Protein AF-A0A661GHI5-F1 (afdb_monomer_lite)

pLDDT: mean 80.38, std 17.31, range [38.12, 97.56]

Secondary structure (DSSP, 8-state):
--GGGSSPPPPPPPSSPPPTTSTTHHHHHHHHS--TTSPPP---HHHHHHHHHHHHHHHHHHHTTSS----HHHHHHHHHHHHHHHHHHHHTTTTT-GGGGPPPPPPP-S-EEEEEEETTEEEEEEEEE----PPTT-TTHHHHHH-GGGGEEEEEE---SSS----------

Sequence (173 aa):
MKLSSFLPKPRELPTGQIPKWIPGSTTINEFLDWPEEAPKPKMSLGSIAMVGVDEALMVGLGMASRLRFPTPGFRQRCADEMEDALEFYEDKGWLDNPRGYHQTPPELDKIKFKKATSRGVHYEHMSFDSGYVPHMGEAGRHRWLGYTPNHTAHCWVLRHPGPPRPWLINIHG

Foldseek 3Di:
DDPVVPDDDDDDDDLDQDDPVDVCSVVVNVLSVDPPPDDRDDDDPVVVVVVVVVSVVVVVCCVVVVDPDQDPVNVVLVVVLVVQQVVVCVVVVCVVPVVVQDDDDDDWPPWDWDWDDDPRAIWIKIKGQQPDQHDPSRRCRVVCVVPVVNRMDIDIGHDDPDDDDDDDDDDDD

Structure (mmCIF, N/CA/C/O backbone):
data_AF-A0A661GHI5-F1
#
_entry.id   AF-A0A661GHI5-F1
#
loop_
_atom_site.group_PDB
_atom_site.id
_atom_site.type_symbol
_atom_site.label_atom_id
_atom_site.label_alt_id
_atom_site.label_comp_id
_atom_site.label_asym_id
_atom_site.label_entity_id
_atom_site.label_seq_id
_atom_site.pdbx_PDB_ins_code
_atom_site.Cartn_x
_atom_site.Cartn_y
_atom_site.Cartn_z
_atom_site.occupancy
_atom_site.B_iso_or_equiv
_atom_site.auth_seq_id
_atom_site.auth_comp_id
_atom_site.auth_asym_id
_atom_site.auth_atom_id
_atom_site.pdbx_PDB_model_num
ATOM 1 N N . MET A 1 1 ? 42.167 21.747 21.397 1.00 40.28 1 MET A N 1
ATOM 2 C CA . MET A 1 1 ? 41.211 21.887 22.520 1.00 40.28 1 MET A CA 1
ATOM 3 C C . MET A 1 1 ? 39.893 21.246 22.105 1.00 40.28 1 MET A C 1
ATOM 5 O O . MET A 1 1 ? 39.394 21.591 21.043 1.00 40.28 1 MET A O 1
ATOM 9 N N . LYS A 1 2 ? 39.385 20.246 22.842 1.00 38.12 2 LYS A N 1
ATOM 10 C CA . LYS A 1 2 ? 38.153 19.523 22.471 1.00 38.12 2 LYS A CA 1
ATOM 11 C C . LYS A 1 2 ? 36.924 20.307 22.950 1.00 38.12 2 LYS A C 1
ATOM 13 O O . LYS A 1 2 ? 36.813 20.574 24.139 1.00 38.12 2 LYS A O 1
ATOM 18 N N . LEU A 1 3 ? 35.991 20.606 22.040 1.00 38.47 3 LEU A N 1
ATOM 19 C CA . LEU A 1 3 ? 34.704 21.281 22.309 1.00 38.47 3 LEU A CA 1
ATOM 20 C C . LEU A 1 3 ? 33.838 20.595 23.387 1.00 38.47 3 LEU A C 1
ATOM 22 O O . LEU A 1 3 ? 32.927 21.211 23.929 1.00 38.47 3 LEU A O 1
ATOM 26 N N . SER A 1 4 ? 34.136 19.340 23.735 1.00 45.44 4 SER A N 1
ATOM 27 C CA . SER A 1 4 ? 33.420 18.567 24.753 1.00 45.44 4 SER A CA 1
ATOM 28 C C . SER A 1 4 ? 33.555 19.114 26.179 1.00 45.44 4 SER A C 1
ATOM 30 O O . SER A 1 4 ? 32.785 18.706 27.039 1.00 45.44 4 SER A O 1
ATOM 32 N N . SER A 1 5 ? 34.514 20.007 26.459 1.00 43.59 5 SER A N 1
ATOM 33 C CA . SER A 1 5 ? 34.706 20.579 27.802 1.00 43.59 5 SER A CA 1
ATOM 34 C C . SER A 1 5 ? 33.771 21.748 28.130 1.00 43.59 5 SER A C 1
ATOM 36 O O . SER A 1 5 ? 33.732 22.168 29.281 1.00 43.59 5 SER A O 1
ATOM 38 N N . PHE A 1 6 ? 33.039 22.278 27.143 1.00 43.78 6 PHE A N 1
ATOM 39 C CA . PHE A 1 6 ? 32.119 23.413 27.319 1.00 43.78 6 PHE A CA 1
ATOM 40 C C . PHE A 1 6 ? 30.643 23.003 27.386 1.00 43.78 6 PHE A C 1
ATOM 42 O O . PHE A 1 6 ? 29.780 23.858 27.570 1.00 43.78 6 PHE A O 1
ATOM 49 N N . LEU A 1 7 ? 30.336 21.711 27.233 1.00 43.59 7 LEU A N 1
ATOM 50 C CA . LEU A 1 7 ? 28.959 21.228 27.270 1.00 43.59 7 LEU A CA 1
ATOM 51 C C . LEU A 1 7 ? 28.555 20.883 28.714 1.00 43.59 7 LEU A C 1
ATOM 53 O O . LEU A 1 7 ? 29.268 20.124 29.378 1.00 43.59 7 LEU A O 1
ATOM 57 N N . PRO A 1 8 ? 27.426 21.416 29.217 1.00 46.06 8 PRO A N 1
ATOM 58 C CA . PRO A 1 8 ? 26.913 21.051 30.531 1.00 46.06 8 PRO A CA 1
ATOM 59 C C . PRO A 1 8 ? 26.574 19.555 30.579 1.00 46.06 8 PRO A C 1
ATOM 61 O O . PRO A 1 8 ? 26.169 18.958 29.579 1.00 46.06 8 PRO A O 1
ATOM 64 N N . LYS A 1 9 ? 26.755 18.940 31.756 1.00 45.78 9 LYS A N 1
ATOM 65 C CA . LYS A 1 9 ? 26.412 17.528 31.978 1.00 45.78 9 LYS A CA 1
ATOM 66 C C . LYS A 1 9 ? 24.929 17.284 31.644 1.00 45.78 9 LYS A C 1
ATOM 68 O O . LYS A 1 9 ? 24.110 18.155 31.946 1.00 45.78 9 LYS A O 1
ATOM 73 N N . PRO A 1 10 ? 24.573 16.114 31.079 1.00 39.91 10 PRO A N 1
ATOM 74 C CA . PRO A 1 10 ? 23.182 15.749 30.841 1.00 39.91 10 PRO A CA 1
ATOM 75 C C . PRO A 1 10 ? 22.407 15.842 32.156 1.00 39.91 10 PRO A C 1
ATOM 77 O O . PRO A 1 10 ? 22.791 15.222 33.147 1.00 39.91 10 PRO A O 1
ATOM 80 N N . ARG A 1 11 ? 21.356 16.658 32.177 1.00 40.41 11 ARG A N 1
ATOM 81 C CA . ARG A 1 11 ? 20.444 16.787 33.312 1.00 40.41 11 ARG A CA 1
ATOM 82 C C . ARG A 1 11 ? 19.178 16.012 32.971 1.00 40.41 11 ARG A C 1
ATOM 84 O O . ARG A 1 11 ? 18.651 16.178 31.873 1.00 40.41 11 ARG A O 1
ATOM 91 N N . GLU A 1 12 ? 18.712 15.180 33.895 1.00 45.28 12 GLU A N 1
ATOM 92 C CA . GLU A 1 12 ? 17.416 14.513 33.761 1.00 45.28 12 GLU A CA 1
ATOM 93 C C . GLU A 1 12 ? 16.310 15.567 33.616 1.00 45.28 12 GLU A C 1
ATOM 95 O O . GLU A 1 12 ? 16.269 16.560 34.355 1.00 45.28 12 GLU A O 1
ATOM 100 N N . LEU A 1 13 ? 15.474 15.396 32.591 1.00 46.09 13 LEU A N 1
ATOM 101 C CA . LEU A 1 13 ? 14.374 16.307 32.301 1.00 46.09 13 LEU A CA 1
ATOM 102 C C . LEU A 1 13 ? 13.229 16.086 33.303 1.00 46.09 13 LEU A C 1
ATOM 104 O O . LEU A 1 13 ? 13.049 14.966 33.782 1.00 46.09 13 LEU A O 1
ATOM 108 N N . PRO A 1 14 ? 12.448 17.131 33.629 1.00 46.72 14 PRO A N 1
ATOM 109 C CA . PRO A 1 14 ? 11.305 16.998 34.523 1.00 46.72 14 PRO A CA 1
ATOM 110 C C . PRO A 1 14 ? 10.264 16.046 33.924 1.00 46.72 14 PRO A C 1
ATOM 112 O O . PRO A 1 14 ? 9.951 16.134 32.739 1.00 46.72 14 PRO A O 1
ATOM 115 N N . THR A 1 15 ? 9.689 15.188 34.761 1.00 52.75 15 THR A N 1
ATOM 116 C CA . THR A 1 15 ? 8.575 14.269 34.474 1.00 52.75 15 THR A CA 1
ATOM 117 C C . THR A 1 15 ? 7.236 15.006 34.312 1.00 52.75 15 THR A C 1
ATOM 119 O O . THR A 1 15 ? 6.249 14.695 34.974 1.00 52.75 15 THR A O 1
ATOM 122 N N . GLY A 1 16 ? 7.197 16.037 33.467 1.00 58.59 16 GLY A N 1
ATOM 123 C CA . GLY A 1 16 ? 6.006 16.850 33.220 1.00 58.59 16 GLY A CA 1
ATOM 124 C C . GLY A 1 16 ? 5.684 16.950 31.734 1.00 58.59 16 GLY A C 1
ATOM 125 O O . GLY A 1 16 ? 6.588 17.061 30.910 1.00 58.59 16 GLY A O 1
ATOM 126 N N . GLN A 1 17 ? 4.392 16.946 31.397 1.00 57.84 17 GLN A N 1
ATOM 127 C CA . GLN A 1 17 ? 3.933 17.192 30.030 1.00 57.84 17 GLN A CA 1
ATOM 128 C C . GLN A 1 17 ? 4.348 18.595 29.569 1.00 57.84 17 GLN A C 1
ATOM 130 O O . GLN A 1 17 ? 4.067 19.600 30.228 1.00 57.84 17 GLN A O 1
ATOM 135 N N . ILE A 1 18 ? 4.990 18.671 28.407 1.00 64.31 18 ILE A N 1
ATOM 136 C CA . ILE A 1 18 ? 5.300 19.928 27.734 1.00 64.31 18 ILE A CA 1
ATOM 137 C C . ILE A 1 18 ? 3.997 20.522 27.175 1.00 64.31 18 ILE A C 1
ATOM 139 O O . ILE A 1 18 ? 3.236 19.812 26.510 1.00 64.31 18 ILE A O 1
ATOM 143 N N . PRO A 1 19 ? 3.717 21.820 27.389 1.00 64.25 19 PRO A N 1
ATOM 144 C CA . PRO A 1 19 ? 2.526 22.466 26.851 1.00 64.25 19 PRO A CA 1
ATOM 145 C C . PRO A 1 19 ? 2.387 22.313 25.328 1.00 64.25 19 PRO A C 1
ATOM 147 O O . PRO A 1 19 ? 3.306 22.631 24.573 1.00 64.25 19 PRO A O 1
ATOM 150 N N . LYS A 1 20 ? 1.195 21.900 24.874 1.00 55.91 20 LYS A N 1
ATOM 151 C CA . LYS A 1 20 ? 0.886 21.540 23.472 1.00 55.91 20 LYS A CA 1
ATOM 152 C C . LYS A 1 20 ? 1.065 22.664 22.436 1.00 55.91 20 LYS A C 1
ATOM 154 O O . LYS A 1 20 ? 1.018 22.405 21.239 1.00 55.91 20 LYS A O 1
ATOM 159 N N . TRP A 1 21 ? 1.240 23.912 22.872 1.00 52.84 21 TRP A N 1
ATOM 160 C CA . TRP A 1 21 ? 1.462 25.063 21.989 1.00 52.84 21 TRP A CA 1
ATOM 161 C C . TRP A 1 21 ? 2.924 25.209 21.539 1.00 52.84 21 TRP A C 1
ATOM 163 O O . TRP A 1 21 ? 3.206 25.994 20.636 1.00 52.84 21 TRP A O 1
ATOM 173 N N . ILE A 1 22 ? 3.856 24.459 22.140 1.00 61.66 22 ILE A N 1
ATOM 174 C CA . ILE A 1 22 ? 5.263 24.436 21.730 1.00 61.66 22 ILE A CA 1
ATOM 175 C C . ILE A 1 22 ? 5.408 23.500 20.514 1.00 61.66 22 ILE A C 1
ATOM 177 O O . ILE A 1 22 ? 4.985 22.342 20.596 1.00 61.66 22 ILE A O 1
ATOM 181 N N . PRO A 1 23 ? 6.002 23.944 19.391 1.00 45.88 23 PRO A N 1
ATOM 182 C CA . PRO A 1 23 ? 6.276 23.073 18.246 1.00 45.88 23 PRO A CA 1
ATOM 183 C C . PRO A 1 23 ? 7.088 21.833 18.657 1.00 45.88 23 PRO A C 1
ATOM 185 O O . PRO A 1 23 ? 8.071 21.954 19.384 1.00 45.88 23 PRO A O 1
ATOM 188 N N . GLY A 1 24 ? 6.657 20.642 18.233 1.00 55.75 24 GLY A N 1
ATOM 189 C CA . GLY A 1 24 ? 7.278 19.364 18.616 1.00 55.75 24 GLY A CA 1
ATOM 190 C C . GLY A 1 24 ? 6.897 18.839 20.010 1.00 55.75 24 GLY A C 1
ATOM 191 O O . GLY A 1 24 ? 7.319 17.751 20.387 1.00 55.75 24 GLY A O 1
ATOM 192 N N . SER A 1 25 ? 6.070 19.555 20.784 1.00 62.72 25 SER A N 1
ATOM 193 C CA . SER A 1 25 ? 5.636 19.110 22.124 1.00 62.72 25 SER A CA 1
ATOM 194 C C . SER A 1 25 ? 4.841 17.807 22.118 1.00 62.72 25 SER A C 1
ATOM 196 O O . SER A 1 25 ? 4.895 17.075 23.096 1.00 62.72 25 SER A O 1
ATOM 198 N N . THR A 1 26 ? 4.122 17.495 21.036 1.00 64.25 26 THR A N 1
ATOM 199 C CA . THR A 1 26 ? 3.380 16.227 20.917 1.00 64.25 26 THR A CA 1
ATOM 200 C C . THR A 1 26 ? 4.354 15.059 20.804 1.00 64.25 26 THR A C 1
ATOM 202 O O . THR A 1 26 ? 4.320 14.180 21.653 1.00 64.25 26 THR A O 1
ATOM 205 N N . THR A 1 27 ? 5.320 15.145 19.886 1.00 63.47 27 THR A N 1
ATOM 206 C CA . THR A 1 27 ? 6.421 14.185 19.733 1.00 63.47 27 THR A CA 1
ATOM 207 C C . THR A 1 27 ? 7.221 14.021 21.030 1.00 63.47 27 THR A C 1
ATOM 209 O O . THR A 1 27 ? 7.566 12.910 21.417 1.00 63.47 27 THR A O 1
ATOM 212 N N . ILE A 1 28 ? 7.487 15.116 21.756 1.00 62.28 28 ILE A N 1
ATOM 213 C CA . ILE A 1 28 ? 8.208 15.055 23.037 1.00 62.28 28 ILE A CA 1
ATOM 214 C C . ILE A 1 28 ? 7.351 14.427 24.148 1.00 62.28 28 ILE A C 1
ATOM 216 O O . ILE A 1 28 ? 7.877 13.672 24.957 1.00 62.28 28 ILE A O 1
ATOM 220 N N . ASN A 1 29 ? 6.046 14.701 24.195 1.00 65.94 29 ASN A N 1
ATOM 221 C CA . ASN A 1 29 ? 5.146 14.101 25.182 1.00 65.94 29 ASN A CA 1
ATOM 222 C C . ASN A 1 29 ? 4.901 12.611 24.917 1.00 65.94 29 ASN A C 1
ATOM 224 O O . ASN A 1 29 ? 4.927 11.835 25.863 1.00 65.94 29 ASN A O 1
ATOM 228 N N . GLU A 1 30 ? 4.736 12.202 23.659 1.00 63.81 30 GLU A N 1
ATOM 229 C CA . GLU A 1 30 ? 4.654 10.786 23.264 1.00 63.81 30 GLU A CA 1
ATOM 230 C C . GLU A 1 30 ? 5.954 10.039 23.592 1.00 63.81 30 GLU A C 1
ATOM 232 O O . GLU A 1 30 ? 5.935 8.883 23.993 1.00 63.81 30 GLU A O 1
ATOM 237 N N . PHE A 1 31 ? 7.099 10.720 23.504 1.00 61.06 31 PHE A N 1
ATOM 238 C CA . PHE A 1 31 ? 8.386 10.169 23.920 1.00 61.06 31 PHE A CA 1
ATOM 239 C C . PHE A 1 31 ? 8.545 10.071 25.447 1.00 61.06 31 PHE A C 1
ATOM 241 O O . PHE A 1 31 ? 9.279 9.215 25.943 1.00 61.06 31 PHE A O 1
ATOM 248 N N . LEU A 1 32 ? 7.893 10.958 26.205 1.00 60.38 32 LEU A N 1
ATOM 249 C CA . LEU A 1 32 ? 7.838 10.877 27.667 1.00 60.38 32 LEU A CA 1
ATOM 250 C C . LEU A 1 32 ? 6.936 9.720 28.130 1.00 60.38 32 LEU A C 1
ATOM 252 O O . LEU A 1 32 ? 7.235 9.120 29.161 1.00 60.38 32 LEU A O 1
ATOM 256 N N . ASP A 1 33 ? 5.913 9.367 27.346 1.00 61.47 33 ASP A N 1
ATOM 257 C CA . ASP A 1 33 ? 4.987 8.244 27.572 1.00 61.47 33 ASP A CA 1
ATOM 258 C C . ASP A 1 33 ? 5.485 6.948 26.891 1.00 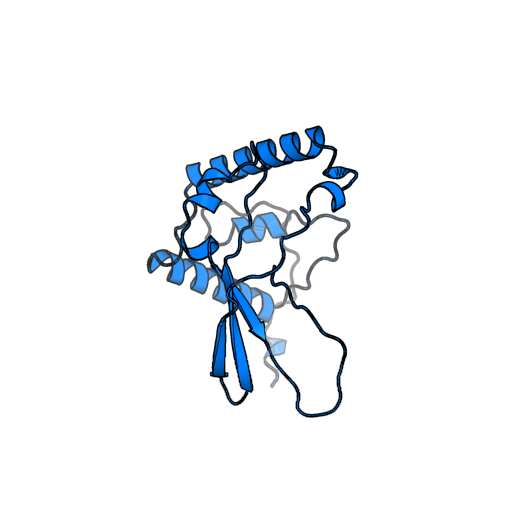61.47 33 ASP A C 1
ATOM 260 O O . ASP A 1 33 ? 4.800 6.289 26.108 1.00 61.47 33 ASP A O 1
ATOM 264 N N . TRP A 1 34 ? 6.751 6.602 27.142 1.00 65.19 34 TRP A N 1
ATOM 265 C CA . TRP A 1 34 ? 7.400 5.438 26.537 1.00 65.19 34 TRP A CA 1
ATOM 266 C C . TRP A 1 34 ? 7.026 4.141 27.276 1.00 65.19 34 TRP A C 1
ATOM 268 O O . TRP A 1 34 ? 7.239 4.076 28.492 1.00 65.19 34 TRP A O 1
ATOM 278 N N . PRO A 1 35 ? 6.553 3.086 26.582 1.00 65.56 35 PRO A N 1
ATOM 279 C CA . PRO A 1 35 ? 6.162 1.833 27.226 1.00 65.56 35 PRO A CA 1
ATOM 280 C C . PRO A 1 35 ? 7.343 1.206 27.980 1.00 65.56 35 PRO A C 1
ATOM 282 O O . PRO A 1 35 ? 8.445 1.090 27.440 1.00 65.56 35 PRO A O 1
ATOM 285 N N . GLU A 1 36 ? 7.119 0.800 29.236 1.00 65.19 36 GLU A N 1
ATOM 286 C CA . GLU A 1 36 ? 8.184 0.344 30.149 1.00 65.19 36 GLU A CA 1
ATOM 287 C C . GLU A 1 36 ? 8.983 -0.853 29.608 1.00 65.19 36 GLU A C 1
ATOM 289 O O . GLU A 1 36 ? 10.173 -0.991 29.891 1.00 65.19 36 GLU A O 1
ATOM 294 N N . GLU A 1 37 ? 8.341 -1.685 28.790 1.00 72.12 37 GLU A N 1
ATOM 295 C CA . GLU A 1 37 ? 8.889 -2.924 28.234 1.00 72.12 37 GLU A CA 1
ATOM 296 C C . GLU A 1 37 ? 9.804 -2.696 27.016 1.00 72.12 37 GLU A C 1
ATOM 298 O O . GLU A 1 37 ? 10.551 -3.594 26.620 1.00 72.12 37 GLU A O 1
ATOM 303 N N . ALA A 1 38 ? 9.786 -1.499 26.416 1.00 62.50 38 ALA A N 1
ATOM 304 C CA . ALA A 1 38 ? 10.576 -1.188 25.229 1.00 62.50 38 ALA A CA 1
ATOM 305 C C . ALA A 1 38 ? 11.909 -0.499 25.590 1.00 62.50 38 ALA A C 1
ATOM 307 O O . ALA A 1 38 ? 11.951 0.385 26.451 1.00 62.50 38 ALA A O 1
ATOM 308 N N . PRO A 1 39 ? 13.024 -0.813 24.902 1.00 68.25 39 PRO A N 1
ATOM 309 C CA . PRO A 1 39 ? 14.302 -0.161 25.160 1.00 68.25 39 PRO A CA 1
ATOM 310 C C . PRO A 1 39 ? 14.224 1.337 24.846 1.00 68.25 39 PRO A C 1
ATOM 312 O O . PRO A 1 39 ? 14.011 1.733 23.700 1.00 68.25 39 PRO A O 1
ATOM 315 N N . LYS A 1 40 ? 14.443 2.175 25.868 1.00 69.00 40 LYS A N 1
ATOM 316 C CA . LYS A 1 40 ? 14.449 3.635 25.716 1.00 69.00 40 LYS A CA 1
ATOM 317 C C . LYS A 1 40 ? 15.563 4.064 24.751 1.00 69.00 40 LYS A C 1
ATOM 319 O O . LYS A 1 40 ? 16.730 3.709 24.969 1.00 69.00 40 LYS A O 1
ATOM 324 N N . PRO A 1 41 ? 15.257 4.834 23.695 1.00 65.06 41 PRO A N 1
ATOM 325 C CA . PRO A 1 41 ? 16.271 5.277 22.750 1.00 65.06 41 PRO A CA 1
ATOM 326 C C . PRO A 1 41 ? 17.270 6.228 23.422 1.00 65.06 41 PRO A C 1
ATOM 328 O O . PRO A 1 41 ? 16.929 7.066 24.259 1.00 65.06 41 PRO A O 1
ATOM 331 N N . LYS A 1 42 ? 18.549 6.100 23.052 1.00 72.38 42 LYS A N 1
ATOM 332 C CA . LYS A 1 42 ? 19.610 6.971 23.570 1.00 72.38 42 LYS A CA 1
ATOM 333 C C . LYS A 1 42 ? 19.494 8.350 22.925 1.00 72.38 42 LYS A C 1
ATOM 335 O O . LYS A 1 42 ? 19.758 8.509 21.733 1.00 72.38 42 LYS A O 1
ATOM 340 N N . MET A 1 43 ? 19.144 9.350 23.726 1.00 67.00 43 MET A N 1
ATOM 341 C CA . MET A 1 43 ? 19.083 10.739 23.280 1.00 67.00 43 MET A CA 1
ATOM 342 C C . MET A 1 43 ? 20.495 11.276 23.037 1.00 67.00 43 MET A C 1
ATOM 344 O O . MET A 1 43 ? 21.312 11.366 23.952 1.00 67.00 43 MET A O 1
ATOM 348 N N . SER A 1 44 ? 20.785 11.635 21.788 1.00 79.31 44 SER A N 1
ATOM 349 C CA . SER A 1 44 ? 22.006 12.342 21.404 1.00 79.31 44 SER A CA 1
ATOM 350 C C . SER A 1 44 ? 21.647 13.678 20.756 1.00 79.31 44 SER A C 1
ATOM 352 O O . SER A 1 44 ? 20.560 13.825 20.198 1.00 79.31 44 SER A O 1
ATOM 354 N N . LEU A 1 45 ? 22.565 14.648 20.780 1.00 74.12 45 LEU A N 1
ATOM 355 C CA . LEU A 1 45 ? 22.382 15.909 20.047 1.00 74.12 45 LEU A CA 1
ATOM 356 C C . LEU A 1 45 ? 22.138 15.666 18.551 1.00 74.12 45 LEU A C 1
ATOM 358 O O . LEU A 1 45 ? 21.342 16.371 17.941 1.00 74.12 45 LEU A O 1
ATOM 362 N N . GLY A 1 46 ? 22.779 14.638 17.982 1.00 77.00 46 GLY A N 1
ATOM 363 C CA . GLY A 1 46 ? 22.539 14.211 16.605 1.00 77.00 46 GLY A CA 1
ATOM 364 C C . GLY A 1 46 ? 21.110 13.710 16.391 1.00 77.00 46 GLY A C 1
ATOM 365 O O . GLY A 1 46 ? 20.476 14.100 15.419 1.00 77.00 46 GLY A O 1
ATOM 366 N N . SER A 1 47 ? 20.571 12.922 17.325 1.00 73.25 47 SER A N 1
ATOM 367 C CA . SER A 1 47 ? 19.182 12.446 17.274 1.00 73.25 47 SER A CA 1
ATOM 368 C C . SER A 1 47 ? 18.188 13.609 17.358 1.00 73.25 47 SER A C 1
ATOM 370 O O . SER A 1 47 ? 17.254 13.663 16.568 1.00 73.25 47 SER A O 1
ATOM 372 N N . ILE A 1 48 ? 18.419 14.576 18.254 1.00 77.38 48 ILE A N 1
ATOM 373 C CA . ILE A 1 48 ? 17.571 15.776 18.383 1.00 77.38 48 ILE A CA 1
ATOM 374 C C . ILE A 1 48 ? 17.620 16.620 17.101 1.00 77.38 48 ILE A C 1
ATOM 376 O O . ILE A 1 48 ? 16.584 17.068 16.616 1.00 77.38 48 ILE A O 1
ATOM 380 N N . ALA A 1 49 ? 18.810 16.812 16.525 1.00 79.06 49 ALA A N 1
ATOM 381 C CA . ALA A 1 49 ? 18.961 17.536 15.267 1.00 79.06 49 ALA A CA 1
ATOM 382 C C . ALA A 1 49 ? 18.232 16.833 14.111 1.00 79.06 49 ALA A C 1
ATOM 384 O O . ALA A 1 49 ? 17.564 17.498 13.326 1.00 79.06 49 ALA A O 1
ATOM 385 N N . MET A 1 50 ? 18.313 15.500 14.032 1.00 74.75 50 MET A N 1
ATOM 386 C CA . MET A 1 50 ? 17.599 14.714 13.022 1.00 74.75 50 MET A CA 1
ATOM 387 C C . MET A 1 50 ? 16.079 14.807 13.170 1.00 74.75 50 MET A C 1
ATOM 389 O O . MET A 1 50 ? 15.403 14.964 12.160 1.00 74.75 50 MET A O 1
ATOM 393 N N . VAL A 1 51 ? 15.551 14.798 14.399 1.00 81.88 51 VAL A N 1
ATOM 394 C CA . VAL A 1 51 ? 14.123 15.073 14.651 1.00 81.88 51 VAL A CA 1
ATOM 395 C C . VAL A 1 51 ? 13.750 16.467 14.142 1.00 81.88 51 VAL A C 1
ATOM 397 O O . VAL A 1 51 ? 12.755 16.621 13.445 1.00 81.88 51 VAL A O 1
ATOM 400 N N . GLY A 1 52 ? 14.580 17.481 14.407 1.00 79.44 52 GLY A N 1
ATOM 401 C CA . GLY A 1 52 ? 14.357 18.832 13.884 1.00 79.44 52 GLY A CA 1
ATOM 402 C C . GLY A 1 52 ? 14.340 18.905 12.350 1.00 79.44 52 GLY A C 1
ATOM 403 O O . GLY A 1 52 ? 13.540 19.648 11.784 1.00 79.44 52 GLY A O 1
ATOM 404 N N . VAL A 1 53 ? 15.193 18.130 11.670 1.00 81.38 53 VAL A N 1
ATOM 405 C CA . VAL A 1 53 ? 15.205 18.026 10.199 1.00 81.38 53 VAL A CA 1
ATOM 406 C C . VAL A 1 53 ? 13.941 17.346 9.677 1.00 81.38 53 VAL A C 1
ATOM 408 O O . VAL A 1 53 ? 13.370 17.827 8.700 1.00 81.38 53 VAL A O 1
ATOM 411 N N . ASP A 1 54 ? 13.501 16.262 10.315 1.00 76.19 54 ASP A N 1
ATOM 412 C CA . ASP A 1 54 ? 12.293 15.529 9.926 1.00 76.19 54 ASP A CA 1
ATOM 413 C C . ASP A 1 54 ? 11.034 16.400 10.065 1.00 76.19 54 ASP A C 1
ATOM 415 O O . ASP A 1 54 ? 10.278 16.569 9.109 1.00 76.19 54 ASP A O 1
ATOM 419 N N . GLU A 1 55 ? 10.887 17.084 11.200 1.00 77.62 55 GLU A N 1
ATOM 420 C CA . GLU A 1 55 ? 9.791 18.027 11.443 1.00 77.62 55 GLU A CA 1
ATOM 421 C C . GLU A 1 55 ? 9.812 19.190 10.437 1.00 77.62 55 GLU A C 1
ATOM 423 O O . GLU A 1 55 ? 8.781 19.553 9.868 1.00 77.62 55 GLU A O 1
ATOM 428 N N . ALA A 1 56 ? 10.989 19.754 10.138 1.00 80.56 56 ALA A N 1
ATOM 429 C CA . ALA A 1 56 ? 11.123 20.805 9.129 1.00 80.56 56 ALA A CA 1
ATOM 430 C C . ALA A 1 56 ? 10.759 20.313 7.717 1.00 80.56 56 ALA A C 1
ATOM 432 O O . ALA A 1 56 ? 10.131 21.052 6.952 1.00 80.56 56 ALA A O 1
ATOM 433 N N . LEU A 1 57 ? 11.119 19.072 7.369 1.00 79.44 57 LEU A N 1
ATOM 434 C CA . LEU A 1 57 ? 10.743 18.436 6.107 1.00 79.44 57 LEU A CA 1
ATOM 435 C C . LEU A 1 57 ? 9.223 18.241 6.029 1.00 79.44 57 LEU A C 1
ATOM 437 O O . LEU A 1 57 ? 8.616 18.622 5.027 1.00 79.44 57 LEU A O 1
ATOM 441 N N . MET A 1 58 ? 8.609 17.698 7.081 1.00 73.06 58 MET A N 1
ATOM 442 C CA . MET A 1 58 ? 7.165 17.477 7.172 1.00 73.06 58 MET A CA 1
ATOM 443 C C . MET A 1 58 ? 6.389 18.791 7.082 1.00 73.06 58 MET A C 1
ATOM 445 O O . MET A 1 58 ? 5.438 18.896 6.304 1.00 73.06 58 MET A O 1
ATOM 449 N N . VAL A 1 59 ? 6.836 19.827 7.799 1.00 75.75 59 VAL A N 1
ATOM 450 C CA . VAL A 1 59 ? 6.246 21.168 7.728 1.00 75.75 59 VAL A CA 1
ATOM 451 C C . VAL A 1 59 ? 6.408 21.761 6.333 1.00 75.75 59 VAL A C 1
ATOM 453 O O . VAL A 1 59 ? 5.434 22.246 5.758 1.00 75.75 59 VAL A O 1
ATOM 456 N N . GLY A 1 60 ? 7.608 21.689 5.753 1.00 75.81 60 GLY A N 1
ATOM 457 C CA . GLY A 1 60 ? 7.884 22.214 4.418 1.00 75.81 60 GLY A CA 1
ATOM 458 C C . GLY A 1 60 ? 7.058 21.524 3.331 1.00 75.81 60 GLY A C 1
ATOM 459 O O . GLY A 1 60 ? 6.480 22.186 2.467 1.00 75.81 60 GLY A O 1
ATOM 460 N N . LEU A 1 61 ? 6.939 20.197 3.390 1.00 74.12 61 LEU A N 1
ATOM 461 C CA . LEU A 1 61 ? 6.149 19.411 2.445 1.00 74.12 61 LEU A CA 1
ATOM 462 C C . LEU A 1 61 ? 4.637 19.622 2.648 1.00 74.12 61 LEU A C 1
ATOM 464 O O . LEU A 1 61 ? 3.882 19.652 1.669 1.00 74.12 61 LEU A O 1
ATOM 468 N N . GLY A 1 62 ? 4.221 19.849 3.896 1.00 67.12 62 GLY A N 1
ATOM 469 C CA . GLY A 1 62 ? 2.872 20.259 4.271 1.00 67.12 62 GLY A CA 1
ATOM 470 C C . GLY A 1 62 ? 2.486 21.636 3.725 1.00 67.12 62 GLY A C 1
ATOM 471 O O . GLY A 1 62 ? 1.456 21.786 3.068 1.00 67.12 62 GLY A O 1
ATOM 472 N N . MET A 1 63 ? 3.349 22.640 3.908 1.00 70.00 63 MET A N 1
ATOM 473 C CA . MET A 1 63 ? 3.172 23.991 3.356 1.00 70.00 63 MET A CA 1
ATOM 474 C C . MET A 1 63 ? 3.172 23.994 1.823 1.00 70.00 63 MET A C 1
ATOM 476 O O . MET A 1 63 ? 2.387 24.708 1.204 1.00 70.00 63 MET A O 1
ATOM 480 N N . ALA A 1 64 ? 3.993 23.147 1.195 1.00 68.81 64 ALA A N 1
ATOM 481 C CA . ALA A 1 64 ? 4.004 22.955 -0.254 1.00 68.81 64 ALA A CA 1
ATOM 482 C C . ALA A 1 64 ? 2.762 22.208 -0.790 1.00 68.81 64 ALA A C 1
ATOM 484 O O . ALA A 1 64 ? 2.726 21.869 -1.973 1.00 68.81 64 ALA A O 1
ATOM 485 N N . SER A 1 65 ? 1.759 21.925 0.057 1.00 58.50 65 SER A N 1
ATOM 486 C CA . SER A 1 65 ? 0.526 21.186 -0.265 1.00 58.50 65 SER A CA 1
ATOM 487 C C . SER A 1 65 ? 0.754 19.773 -0.816 1.00 58.50 65 SER A C 1
ATOM 489 O O . SER A 1 65 ? -0.164 19.157 -1.358 1.00 58.50 65 SER A O 1
ATOM 491 N N . ARG A 1 66 ? 1.975 19.243 -0.678 1.00 57.50 66 ARG A N 1
ATOM 492 C CA . ARG A 1 66 ? 2.327 17.876 -1.085 1.00 57.50 66 ARG A CA 1
ATOM 493 C C . ARG A 1 66 ? 2.018 16.862 0.014 1.00 57.50 66 ARG A C 1
ATOM 495 O O . ARG A 1 66 ? 1.795 15.698 -0.297 1.00 57.50 66 ARG A O 1
ATOM 502 N N . LEU A 1 67 ? 1.925 17.315 1.263 1.00 55.59 67 LEU A N 1
ATOM 503 C CA . LEU A 1 67 ? 1.266 16.607 2.356 1.00 55.59 67 LEU A CA 1
ATOM 504 C C . LEU A 1 67 ? 0.089 17.454 2.841 1.00 55.59 67 LEU A C 1
ATOM 506 O O . LEU A 1 67 ? 0.231 18.645 3.097 1.00 55.59 67 LEU A O 1
ATOM 510 N N . ARG A 1 68 ? -1.103 16.871 2.966 1.00 60.78 68 ARG A N 1
ATOM 511 C CA . ARG A 1 68 ? -2.199 17.558 3.659 1.00 60.78 68 ARG A CA 1
ATOM 512 C C . ARG A 1 68 ? -1.970 17.381 5.153 1.00 60.78 68 ARG A C 1
ATOM 514 O O . ARG A 1 68 ? -1.955 16.244 5.616 1.00 60.78 68 ARG A O 1
ATOM 521 N N . PHE A 1 69 ? -1.810 18.476 5.899 1.00 65.38 69 PHE A N 1
ATOM 522 C CA . PHE A 1 69 ? -1.778 18.383 7.357 1.00 65.38 69 PHE A CA 1
ATOM 523 C C . PHE A 1 69 ? -3.074 17.721 7.848 1.00 65.38 69 PHE A C 1
ATOM 525 O O . PHE A 1 69 ? -4.162 18.170 7.465 1.00 65.38 69 PHE A O 1
ATOM 532 N N . PRO A 1 70 ? -2.985 16.670 8.681 1.00 68.69 70 PRO A N 1
ATOM 533 C CA . PRO A 1 70 ? -4.157 16.021 9.241 1.00 68.69 70 PRO A CA 1
ATOM 534 C C . PRO A 1 70 ? -4.989 17.039 10.022 1.00 68.69 70 PRO A C 1
ATOM 536 O O . PRO A 1 70 ? -4.541 17.596 11.029 1.00 68.69 70 PRO A O 1
ATOM 539 N N . THR A 1 71 ? -6.209 17.304 9.562 1.00 81.62 71 THR A N 1
ATOM 540 C CA . THR A 1 71 ? -7.165 18.095 10.339 1.00 81.62 71 THR A CA 1
ATOM 541 C C . THR A 1 71 ? -7.646 17.277 11.543 1.00 81.62 71 THR A C 1
ATOM 543 O O . THR A 1 71 ? -7.590 16.046 11.501 1.00 81.62 71 THR A O 1
ATOM 546 N N . PRO A 1 72 ? -8.154 17.906 12.619 1.00 80.38 72 PRO A N 1
ATOM 547 C CA . PRO A 1 72 ? -8.748 17.167 13.734 1.00 80.38 72 PRO A CA 1
ATOM 548 C C . PRO A 1 72 ? -9.818 16.167 13.276 1.00 80.38 72 PRO A C 1
ATOM 550 O O . PRO A 1 72 ? -9.772 15.008 13.664 1.00 80.38 72 PRO A O 1
ATOM 553 N N . GLY A 1 73 ? -10.701 16.576 12.357 1.00 83.00 73 GLY A N 1
ATOM 554 C CA . GLY A 1 73 ? -11.706 15.677 11.787 1.00 83.00 73 GLY A CA 1
ATOM 555 C C . GLY A 1 73 ? -11.117 14.556 10.925 1.00 83.00 73 GLY A C 1
ATOM 556 O O . GLY A 1 73 ? -11.715 13.495 10.833 1.00 83.00 73 GLY A O 1
ATOM 557 N N . PHE A 1 74 ? -9.954 14.755 10.293 1.00 82.69 74 PHE A N 1
ATOM 558 C CA . PHE A 1 74 ? -9.245 13.661 9.624 1.00 82.69 74 PHE A CA 1
ATOM 559 C C . PHE A 1 74 ? -8.709 12.648 10.633 1.00 82.69 74 PHE A C 1
ATOM 561 O O . PHE A 1 74 ? -8.929 11.460 10.446 1.00 82.69 74 PHE A O 1
ATOM 568 N N . ARG A 1 75 ? -8.065 13.116 11.709 1.00 83.31 75 ARG A N 1
ATOM 569 C CA . ARG A 1 75 ? -7.553 12.234 12.766 1.00 83.31 75 ARG A CA 1
ATOM 570 C C . ARG A 1 75 ? -8.668 11.432 13.430 1.00 83.31 75 ARG A C 1
ATOM 572 O O . ARG A 1 75 ? -8.498 10.234 13.587 1.00 83.31 75 ARG A O 1
ATOM 579 N N . GLN A 1 76 ? -9.794 12.076 13.749 1.00 88.00 76 GLN A N 1
ATOM 580 C CA . GLN A 1 76 ? -10.943 11.388 14.338 1.00 88.00 76 GLN A CA 1
ATOM 581 C C . GLN A 1 76 ? -11.455 10.285 13.413 1.00 88.00 76 GLN A C 1
ATOM 583 O O . GLN A 1 76 ? -11.500 9.139 13.824 1.00 88.00 76 GLN A O 1
ATOM 588 N N . ARG A 1 77 ? -11.702 10.596 12.132 1.00 88.44 77 ARG A N 1
ATOM 589 C CA . ARG A 1 77 ? -12.121 9.572 11.163 1.00 88.44 77 ARG A CA 1
ATOM 590 C C . ARG A 1 77 ? -11.130 8.416 11.047 1.00 88.44 77 ARG A C 1
ATOM 592 O O . ARG A 1 77 ? -11.560 7.293 10.863 1.00 88.44 77 ARG A O 1
ATOM 599 N N . CYS A 1 78 ? -9.821 8.672 11.110 1.00 89.75 78 CYS A N 1
ATOM 600 C CA . CYS A 1 78 ? -8.829 7.595 11.090 1.00 89.75 78 CYS A CA 1
ATOM 601 C C . CYS A 1 78 ? -8.883 6.719 12.347 1.00 89.75 78 CYS A C 1
ATOM 603 O O . CYS A 1 78 ? -8.628 5.527 12.238 1.00 89.75 78 CYS 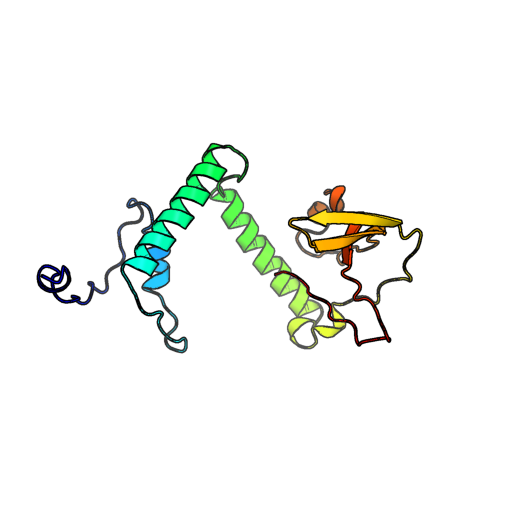A O 1
ATOM 605 N N . ALA A 1 79 ? -9.177 7.300 13.514 1.00 91.38 79 ALA A N 1
ATOM 606 C CA . ALA A 1 79 ? -9.375 6.539 14.742 1.00 91.38 79 ALA A CA 1
ATOM 607 C C . ALA A 1 79 ? -10.651 5.689 14.654 1.00 91.38 79 ALA A C 1
ATOM 609 O O . ALA A 1 79 ? -10.571 4.486 14.872 1.00 91.38 79 ALA A O 1
ATOM 610 N N . ASP A 1 80 ? -11.768 6.292 14.231 1.00 93.56 80 ASP A N 1
ATOM 611 C CA . ASP A 1 80 ? -13.048 5.598 14.046 1.00 93.56 80 ASP A CA 1
ATOM 612 C C . ASP A 1 80 ? -12.898 4.440 13.035 1.00 93.56 80 ASP A C 1
ATOM 614 O O . ASP A 1 80 ? -13.264 3.309 13.315 1.00 93.56 80 ASP A O 1
ATOM 618 N N . GLU A 1 81 ? -12.249 4.680 11.887 1.00 94.25 81 GLU A N 1
ATOM 619 C CA . GLU A 1 81 ? -12.007 3.636 10.878 1.00 94.25 81 GLU A CA 1
ATOM 620 C C . GLU A 1 81 ? -11.080 2.514 11.377 1.00 94.25 81 GLU A C 1
ATOM 622 O O . GLU A 1 81 ? -11.170 1.390 10.884 1.00 94.25 81 GLU A O 1
ATOM 627 N N . MET A 1 82 ? -10.167 2.804 12.310 1.00 94.56 82 MET A N 1
ATOM 628 C CA . MET A 1 82 ? -9.308 1.785 12.919 1.00 94.56 82 MET A CA 1
ATOM 629 C C . MET A 1 82 ? -10.105 0.901 13.883 1.00 94.56 82 MET A C 1
ATOM 631 O O . MET A 1 82 ? -9.890 -0.309 13.906 1.00 94.56 82 MET A O 1
ATOM 635 N N . GLU A 1 83 ? -11.022 1.494 14.649 1.00 96.00 83 GLU A N 1
ATOM 636 C CA . GLU A 1 83 ? -11.947 0.771 15.527 1.00 96.00 83 GLU A CA 1
ATOM 637 C C . GLU A 1 83 ? -12.902 -0.107 14.705 1.00 96.00 83 GLU A C 1
ATOM 639 O O . GLU A 1 83 ? -12.951 -1.316 14.933 1.00 96.00 83 GLU A O 1
ATOM 644 N N . ASP A 1 84 ? -13.526 0.452 13.659 1.00 95.62 84 ASP A N 1
ATOM 645 C CA . ASP A 1 84 ? -14.385 -0.284 12.719 1.00 95.62 84 ASP A CA 1
ATOM 646 C C . ASP A 1 84 ? -13.642 -1.468 12.068 1.00 95.62 84 ASP A C 1
ATOM 648 O O . ASP A 1 84 ? -14.193 -2.556 11.885 1.00 95.62 84 ASP A O 1
ATOM 652 N N . ALA A 1 85 ? -12.375 -1.269 11.678 1.00 94.94 85 ALA A N 1
ATOM 653 C CA . ALA A 1 85 ? -11.560 -2.325 11.083 1.00 94.94 85 ALA A CA 1
ATOM 654 C C . ALA A 1 85 ? -11.224 -3.429 12.092 1.00 94.94 85 ALA A C 1
ATOM 656 O O . ALA A 1 85 ? -11.229 -4.605 11.724 1.00 94.94 85 ALA A O 1
ATOM 657 N N . LEU A 1 86 ? -10.933 -3.063 13.344 1.00 95.75 86 LEU A N 1
ATOM 658 C CA . LEU A 1 86 ? -10.642 -4.022 14.404 1.00 95.75 86 LEU A CA 1
ATOM 659 C C . LEU A 1 86 ? -11.863 -4.900 14.695 1.00 95.75 86 LEU A C 1
ATOM 661 O O . LEU A 1 86 ? -11.727 -6.122 14.656 1.00 95.75 86 LEU A O 1
ATOM 665 N N . GLU A 1 87 ? -13.037 -4.289 14.890 1.00 96.75 87 GLU A N 1
ATOM 666 C CA . GLU A 1 87 ? -14.308 -5.004 15.082 1.00 96.75 87 GLU A CA 1
ATOM 667 C C . GLU A 1 87 ? -14.584 -5.937 13.893 1.00 96.75 87 GLU A C 1
ATOM 669 O O . GLU A 1 87 ? -14.819 -7.133 14.064 1.00 96.75 87 GLU A O 1
ATOM 674 N N . PHE A 1 88 ? -14.440 -5.431 12.663 1.00 96.38 88 PHE A N 1
ATOM 675 C CA . PHE A 1 88 ? -14.635 -6.235 11.458 1.00 96.38 88 PHE A CA 1
ATOM 676 C C . PHE A 1 88 ? -13.678 -7.436 11.376 1.00 96.38 88 PHE A C 1
ATOM 678 O O . PHE A 1 88 ? -14.087 -8.522 10.964 1.00 96.38 88 PHE A O 1
ATOM 685 N N . TYR A 1 89 ? -12.403 -7.278 11.734 1.00 96.00 89 TYR A N 1
ATOM 686 C CA . TYR A 1 89 ? -11.432 -8.376 11.687 1.00 96.00 89 TYR A CA 1
ATOM 687 C C . TYR A 1 89 ? -11.623 -9.392 12.812 1.00 96.00 89 TYR A C 1
ATOM 689 O O . TYR A 1 89 ? -11.381 -10.585 12.589 1.00 96.00 89 TYR A O 1
ATOM 697 N N . GLU A 1 90 ? -12.069 -8.945 13.984 1.00 96.69 90 GLU A N 1
ATOM 698 C CA . GLU A 1 90 ? -12.451 -9.813 15.097 1.00 96.69 90 GLU A CA 1
ATOM 699 C C . GLU A 1 90 ? -13.659 -10.679 14.718 1.00 96.69 90 GLU A C 1
ATOM 701 O O . GLU A 1 90 ? -13.573 -11.906 14.784 1.00 96.69 90 GLU A O 1
ATOM 706 N N . ASP A 1 91 ? -14.715 -10.074 14.167 1.00 96.81 91 ASP A N 1
ATOM 707 C CA . ASP A 1 91 ? -15.921 -10.765 13.685 1.00 96.81 91 ASP A CA 1
ATOM 708 C C . ASP A 1 91 ? -15.626 -11.823 12.612 1.00 96.81 91 ASP A C 1
ATOM 710 O O . ASP A 1 91 ? -16.319 -12.838 12.484 1.00 96.81 91 ASP A O 1
ATOM 714 N N . LYS A 1 92 ? -14.590 -11.594 11.798 1.00 96.31 92 LYS A N 1
ATOM 715 C CA . LYS A 1 92 ? -14.132 -12.547 10.775 1.00 96.31 92 LYS A CA 1
ATOM 716 C C . LYS A 1 92 ? -13.192 -13.624 11.321 1.00 96.31 92 LYS A C 1
ATOM 718 O O . LYS A 1 92 ? -12.839 -14.539 10.574 1.00 96.31 92 LYS A O 1
ATOM 723 N N . GLY A 1 93 ? -12.783 -13.531 12.586 1.00 97.12 93 GLY A N 1
ATOM 724 C CA . GLY A 1 93 ? -11.803 -14.419 13.213 1.00 97.12 93 GLY A CA 1
ATOM 725 C C . GLY A 1 93 ? -10.395 -14.275 12.631 1.00 97.12 93 GLY A C 1
ATOM 726 O O . GLY A 1 93 ? -9.567 -15.180 12.755 1.00 97.12 93 GLY A O 1
ATOM 727 N N . TRP A 1 94 ? -10.108 -13.166 11.944 1.00 97.06 94 TRP A N 1
ATOM 728 C CA . TRP A 1 94 ? -8.811 -12.943 11.305 1.00 97.06 94 TRP A CA 1
ATOM 729 C C . TRP A 1 94 ? -7.744 -12.460 12.280 1.00 97.06 94 TRP A C 1
ATOM 731 O O . TRP A 1 94 ? -6.564 -12.601 11.976 1.00 97.06 94 TRP A O 1
ATOM 741 N N . LEU A 1 95 ? -8.123 -11.956 13.456 1.00 95.31 95 LEU A N 1
ATOM 742 C CA . LEU A 1 95 ? -7.156 -11.655 14.515 1.00 95.31 95 LEU A CA 1
ATOM 743 C C . LEU A 1 95 ? -6.484 -12.938 15.033 1.00 95.31 95 LEU A C 1
ATOM 745 O O . LEU A 1 95 ? -5.260 -12.989 15.144 1.00 95.31 95 LEU A O 1
ATOM 749 N N . ASP A 1 96 ? -7.265 -14.002 15.238 1.00 96.69 96 ASP A N 1
ATOM 750 C CA . ASP A 1 96 ? -6.756 -15.314 15.659 1.00 96.69 96 ASP A CA 1
ATOM 751 C C . ASP A 1 96 ? -6.147 -16.114 14.499 1.00 96.69 96 ASP A C 1
ATOM 753 O O . ASP A 1 96 ? -5.199 -16.884 14.679 1.00 96.69 96 ASP A O 1
ATOM 757 N N . ASN A 1 97 ? -6.670 -15.934 13.281 1.00 95.81 97 ASN A N 1
ATOM 758 C CA . ASN A 1 97 ? -6.156 -16.574 12.072 1.00 95.81 97 ASN A CA 1
ATOM 759 C C . ASN A 1 97 ? -5.888 -15.558 10.942 1.00 95.81 97 ASN A C 1
ATOM 761 O O . ASN A 1 97 ? -6.635 -15.518 9.955 1.00 95.81 97 ASN A O 1
ATOM 765 N N . PRO A 1 98 ? -4.768 -14.807 11.005 1.00 94.56 98 PRO A N 1
ATOM 766 C CA . PRO A 1 98 ? -4.448 -13.769 10.018 1.00 94.56 98 PRO A CA 1
ATOM 767 C C . PRO A 1 98 ? -4.305 -14.297 8.594 1.00 94.56 98 PRO A C 1
ATOM 769 O O . PRO A 1 98 ? -4.575 -13.597 7.622 1.00 94.56 98 PRO A O 1
ATOM 772 N N . ARG A 1 99 ? -3.927 -15.572 8.436 1.00 94.50 99 ARG A N 1
ATOM 773 C CA . ARG A 1 99 ? -3.823 -16.191 7.109 1.00 94.50 99 ARG A CA 1
ATOM 774 C C . ARG A 1 99 ? -5.169 -16.216 6.383 1.00 94.50 99 ARG A C 1
ATOM 776 O O . ARG A 1 99 ? -5.177 -16.160 5.159 1.00 94.50 99 ARG A O 1
ATOM 783 N N . GLY A 1 100 ? -6.278 -16.277 7.123 1.00 93.31 100 GLY A N 1
ATOM 784 C CA . GLY A 1 100 ? -7.633 -16.271 6.573 1.00 93.31 100 GLY A CA 1
ATOM 785 C C . GLY A 1 100 ? -8.045 -14.947 5.920 1.00 93.31 100 GLY A C 1
ATOM 786 O O . GLY A 1 100 ? -8.954 -14.957 5.094 1.00 93.31 100 GLY A O 1
ATOM 787 N N . TYR A 1 101 ? -7.373 -13.835 6.240 1.00 94.44 101 TYR A N 1
ATOM 788 C CA . TYR A 1 101 ? -7.615 -12.540 5.596 1.00 94.44 101 TYR A CA 1
ATOM 789 C C . TYR A 1 101 ? -7.151 -12.533 4.135 1.00 94.44 101 TYR A C 1
ATOM 791 O O . TYR A 1 101 ? -7.797 -11.950 3.260 1.00 94.44 101 TYR A O 1
ATOM 799 N N . HIS A 1 102 ? -6.023 -13.187 3.856 1.00 92.62 102 HIS A N 1
ATOM 800 C CA . HIS A 1 102 ? -5.380 -13.118 2.553 1.00 92.62 102 HIS A CA 1
ATOM 801 C C . HIS A 1 102 ? -6.095 -13.997 1.524 1.00 92.62 102 HIS A C 1
ATOM 803 O O . HIS A 1 102 ? -6.181 -15.217 1.657 1.00 92.62 102 HIS A O 1
ATOM 809 N N . GLN A 1 103 ? -6.559 -13.367 0.448 1.00 90.56 103 GLN A N 1
ATOM 810 C CA . GLN A 1 103 ? -7.101 -14.061 -0.714 1.00 90.56 103 GLN A CA 1
ATOM 811 C C . GLN A 1 103 ? -5.958 -14.608 -1.576 1.00 90.56 103 GLN A C 1
ATOM 813 O O . GLN A 1 103 ? -4.921 -13.962 -1.738 1.00 90.56 103 GLN A O 1
ATOM 818 N N . THR A 1 104 ? -6.145 -15.790 -2.165 1.00 90.56 104 THR A N 1
ATOM 819 C CA . THR A 1 104 ? -5.228 -16.277 -3.200 1.00 90.56 104 THR A CA 1
ATOM 820 C C . THR A 1 104 ? -5.384 -15.396 -4.441 1.00 90.56 104 THR A C 1
ATOM 822 O O . THR A 1 104 ? -6.489 -15.336 -4.987 1.00 90.56 104 THR A O 1
ATOM 825 N N . PRO A 1 105 ? -4.325 -14.700 -4.891 1.00 88.94 105 PRO A N 1
ATOM 826 C CA . PRO A 1 105 ? -4.424 -13.861 -6.073 1.00 88.94 105 PRO A CA 1
ATOM 827 C C . PRO A 1 105 ? -4.653 -14.730 -7.319 1.00 88.94 105 PRO A C 1
ATOM 829 O O . PRO A 1 105 ? -4.125 -15.846 -7.389 1.00 88.94 105 PRO A O 1
ATOM 832 N N . PRO A 1 106 ? -5.413 -14.236 -8.311 1.00 88.00 106 PRO A N 1
ATOM 833 C CA . PRO A 1 106 ? -5.514 -14.904 -9.600 1.00 88.00 106 PRO A CA 1
ATOM 834 C C . PRO A 1 106 ? -4.153 -14.929 -10.309 1.00 88.00 106 PRO A C 1
ATOM 836 O O . PRO A 1 106 ? -3.222 -14.201 -9.950 1.00 88.00 106 PRO A O 1
ATOM 839 N N . GLU A 1 107 ? -4.041 -15.758 -11.346 1.00 90.62 107 GLU A N 1
ATOM 840 C CA . GLU A 1 107 ? -2.866 -15.735 -12.215 1.00 90.62 107 GLU A CA 1
ATOM 841 C C . GLU A 1 107 ? -2.678 -14.351 -12.847 1.00 90.62 107 GLU A C 1
ATOM 843 O O . GLU A 1 107 ? -3.636 -13.665 -13.210 1.00 90.62 107 GLU A O 1
ATOM 848 N N . LEU A 1 108 ? -1.417 -13.939 -12.975 1.00 91.44 108 LEU A N 1
ATOM 849 C CA . LEU A 1 108 ? -1.078 -12.645 -13.550 1.00 91.44 108 LEU A CA 1
ATOM 850 C C . LEU A 1 108 ? -1.274 -12.667 -15.071 1.00 91.44 108 LEU A C 1
ATOM 852 O O . LEU A 1 108 ? -0.648 -13.465 -15.765 1.00 91.44 108 LEU A O 1
ATOM 856 N N . ASP A 1 109 ? -2.067 -11.729 -15.589 1.00 87.75 109 ASP A N 1
ATOM 857 C CA . ASP A 1 109 ? -2.274 -11.515 -17.026 1.00 87.75 109 ASP A CA 1
ATOM 858 C C . ASP A 1 109 ? -1.640 -10.185 -17.494 1.00 87.75 109 ASP A C 1
ATOM 860 O O . ASP A 1 109 ? -1.417 -9.260 -16.708 1.00 87.75 109 ASP A O 1
ATOM 864 N N . LYS A 1 110 ? -1.334 -10.076 -18.795 1.00 91.56 110 LYS A N 1
ATOM 865 C CA . LYS A 1 110 ? -0.864 -8.847 -19.479 1.00 91.56 110 LYS A CA 1
ATOM 866 C C . LYS A 1 110 ? 0.312 -8.135 -18.792 1.00 91.56 110 LYS A C 1
ATOM 868 O O . LYS A 1 110 ? 0.369 -6.903 -18.740 1.00 91.56 110 LYS A O 1
ATOM 873 N N . ILE A 1 111 ? 1.283 -8.906 -18.311 1.00 96.69 111 ILE A N 1
ATOM 874 C CA . ILE A 1 111 ? 2.473 -8.384 -17.632 1.00 96.69 111 ILE A CA 1
ATOM 875 C C . ILE A 1 111 ? 3.338 -7.584 -18.614 1.00 96.69 111 ILE A C 1
ATOM 877 O O . ILE A 1 111 ? 3.716 -8.069 -19.682 1.00 96.69 111 ILE A O 1
ATOM 881 N N . LYS A 1 112 ? 3.708 -6.361 -18.231 1.00 97.31 112 LYS A N 1
ATOM 882 C CA . LYS A 1 112 ? 4.607 -5.492 -18.999 1.00 97.31 112 LYS A CA 1
ATOM 883 C C . LYS A 1 112 ? 5.912 -5.291 -18.250 1.00 97.31 112 LYS A C 1
ATOM 885 O O . LYS A 1 112 ? 5.894 -4.948 -17.071 1.00 97.31 112 LYS A O 1
ATOM 890 N N . PHE A 1 113 ? 7.030 -5.416 -18.961 1.00 97.50 113 PHE A N 1
ATOM 891 C CA . PHE A 1 113 ? 8.361 -5.093 -18.453 1.00 97.50 113 PHE A CA 1
ATOM 892 C C . PHE A 1 113 ? 8.951 -3.915 -19.219 1.00 97.50 113 PHE A C 1
ATOM 894 O O . PHE A 1 113 ? 8.972 -3.902 -20.450 1.00 97.50 113 PHE A O 1
ATOM 901 N N . LYS A 1 114 ? 9.487 -2.94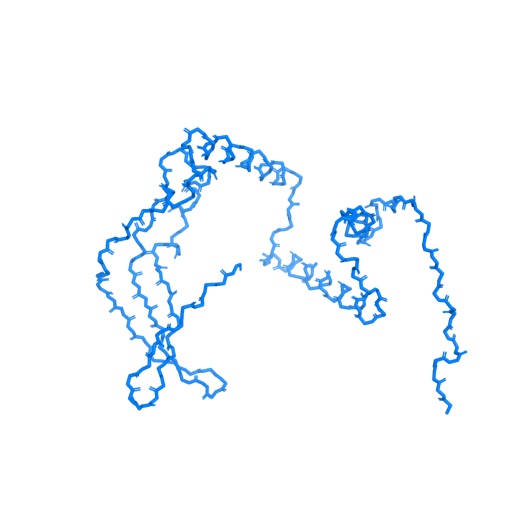0 -18.486 1.00 97.56 114 LYS A N 1
ATOM 902 C CA . LYS A 1 114 ? 10.251 -1.825 -19.043 1.00 97.56 114 LYS A CA 1
ATOM 903 C C . LYS A 1 114 ? 11.622 -1.763 -18.387 1.00 97.56 114 LYS A C 1
ATOM 905 O O . LYS A 1 114 ? 11.727 -1.580 -17.179 1.00 97.56 114 LYS A O 1
ATOM 910 N N . LYS A 1 115 ? 12.682 -1.879 -19.186 1.00 96.75 115 LYS A N 1
ATOM 911 C CA . LYS A 1 115 ? 14.058 -1.713 -18.702 1.00 96.75 115 LYS A CA 1
ATOM 912 C C . LYS A 1 115 ? 14.316 -0.254 -18.337 1.00 96.75 115 LYS A C 1
ATOM 914 O O . LYS A 1 115 ? 13.910 0.652 -19.066 1.00 96.75 115 LYS A O 1
ATOM 919 N N . ALA A 1 116 ? 15.006 -0.042 -17.228 1.00 95.38 116 ALA A N 1
ATOM 920 C CA . ALA A 1 116 ? 15.395 1.270 -16.745 1.00 95.38 116 ALA A CA 1
ATOM 921 C C . ALA A 1 116 ? 16.717 1.197 -15.970 1.00 95.38 116 ALA A C 1
ATOM 923 O O . ALA A 1 116 ? 17.209 0.123 -15.613 1.00 95.38 116 ALA A O 1
ATOM 924 N N . THR A 1 117 ? 17.296 2.368 -15.721 1.00 94.94 117 THR A N 1
ATOM 925 C CA . THR A 1 117 ? 18.536 2.511 -14.963 1.00 94.94 117 THR A CA 1
ATOM 926 C C . THR A 1 117 ? 18.403 3.679 -14.001 1.00 94.94 117 THR A C 1
ATOM 928 O O . THR A 1 117 ? 17.877 4.729 -14.363 1.00 94.94 117 THR A O 1
ATOM 931 N N . SER A 1 118 ? 18.894 3.513 -12.775 1.00 92.69 118 SER A N 1
ATOM 932 C CA . SER A 1 118 ? 19.012 4.596 -11.797 1.00 92.69 118 SER A CA 1
ATOM 933 C C . SER A 1 118 ? 20.342 4.476 -11.071 1.00 92.69 118 SER A C 1
ATOM 935 O O . SER A 1 118 ? 20.669 3.406 -10.567 1.00 92.69 118 SER A O 1
ATOM 937 N N . ARG A 1 119 ? 21.129 5.560 -11.045 1.00 92.19 119 ARG A N 1
ATOM 938 C CA . ARG A 1 119 ? 22.441 5.619 -10.367 1.00 92.19 119 ARG A CA 1
ATOM 939 C C . ARG A 1 119 ? 23.359 4.421 -10.694 1.00 92.19 119 ARG A C 1
ATOM 941 O O . ARG A 1 119 ? 24.004 3.873 -9.811 1.00 92.19 119 ARG A O 1
ATOM 948 N N . GLY A 1 120 ? 23.384 3.996 -11.961 1.00 90.69 120 GLY A N 1
ATOM 949 C CA . GLY A 1 120 ? 24.197 2.864 -12.434 1.00 90.69 120 GLY A CA 1
ATOM 950 C C . GLY A 1 120 ? 23.603 1.470 -12.184 1.00 90.69 120 GLY A C 1
ATOM 951 O O . GLY A 1 120 ? 24.175 0.484 -12.633 1.00 90.69 120 GLY A O 1
ATOM 952 N N . VAL A 1 121 ? 22.447 1.366 -11.523 1.00 91.88 121 VAL A N 1
ATOM 953 C CA . VAL A 1 121 ? 21.744 0.096 -11.296 1.00 91.88 121 VAL A CA 1
ATOM 954 C C . VAL A 1 121 ? 20.712 -0.124 -12.395 1.00 91.88 121 VAL A C 1
ATOM 956 O O . VAL A 1 121 ? 19.803 0.691 -12.565 1.00 91.88 121 VAL A O 1
ATOM 959 N N . HIS A 1 122 ? 20.842 -1.228 -13.133 1.00 94.06 122 HIS A N 1
ATOM 960 C CA . HIS A 1 122 ? 19.850 -1.674 -14.112 1.00 94.06 122 HIS A CA 1
ATOM 961 C C . HIS A 1 122 ? 18.731 -2.458 -13.424 1.00 94.06 122 HIS A C 1
ATOM 963 O O . HIS A 1 122 ? 18.996 -3.355 -12.625 1.00 94.06 122 HIS A O 1
ATOM 969 N N . TYR A 1 123 ? 17.485 -2.141 -13.761 1.00 95.56 123 TYR A N 1
ATOM 970 C CA . TYR A 1 123 ? 16.306 -2.838 -13.259 1.00 95.56 123 TYR A CA 1
ATOM 971 C C . TYR A 1 123 ? 15.210 -2.891 -14.326 1.00 95.56 123 TYR A C 1
ATOM 973 O O . TYR A 1 123 ? 15.240 -2.166 -15.324 1.00 95.56 123 TYR A O 1
ATOM 981 N N . GLU A 1 124 ? 14.224 -3.752 -14.113 1.00 96.88 124 GLU A N 1
ATOM 982 C CA . GLU A 1 124 ? 13.007 -3.806 -14.914 1.00 96.88 124 GLU A CA 1
ATOM 983 C C . GLU A 1 124 ? 11.831 -3.323 -14.069 1.00 96.88 124 GLU A C 1
ATOM 985 O O . GLU A 1 124 ? 11.583 -3.824 -12.974 1.00 96.88 124 GLU A O 1
ATOM 990 N N . HIS A 1 125 ? 11.100 -2.334 -14.572 1.00 97.50 125 HIS A N 1
ATOM 991 C CA . HIS A 1 125 ? 9.799 -1.969 -14.036 1.00 97.50 125 HIS A CA 1
ATOM 992 C C . HIS A 1 125 ? 8.765 -2.936 -14.605 1.00 97.50 125 HIS A C 1
ATOM 994 O O . HIS A 1 125 ? 8.457 -2.900 -15.798 1.00 97.50 125 HIS A O 1
ATOM 1000 N N . MET A 1 126 ? 8.287 -3.831 -13.749 1.00 96.75 126 MET A N 1
ATOM 1001 C CA . MET A 1 126 ? 7.192 -4.747 -14.028 1.00 96.75 126 MET A CA 1
ATOM 1002 C C . MET A 1 126 ? 5.877 -4.079 -13.627 1.00 96.75 126 MET A C 1
ATOM 1004 O O . MET A 1 126 ? 5.774 -3.494 -12.549 1.00 96.75 126 MET A O 1
ATOM 1008 N N . SER A 1 127 ? 4.873 -4.163 -14.493 1.00 97.00 127 SER A N 1
ATOM 1009 C CA . SER A 1 127 ? 3.521 -3.678 -14.207 1.00 97.00 127 SER A CA 1
ATOM 1010 C C . SER A 1 127 ? 2.468 -4.637 -14.742 1.00 97.00 127 SER A C 1
ATOM 1012 O O . SER A 1 127 ? 2.669 -5.248 -15.795 1.00 97.00 127 SER A O 1
ATOM 1014 N N . PHE A 1 128 ? 1.373 -4.778 -14.005 1.00 95.88 128 PHE A N 1
ATOM 1015 C CA . PHE A 1 128 ? 0.246 -5.650 -14.333 1.00 95.88 128 PHE A CA 1
ATOM 1016 C C . PHE A 1 128 ? -1.031 -5.138 -13.649 1.00 95.88 128 PHE A C 1
ATOM 1018 O O . PHE A 1 128 ? -0.961 -4.259 -12.787 1.00 95.88 128 PHE A O 1
ATOM 1025 N N . ASP A 1 129 ? -2.192 -5.648 -14.057 1.00 95.00 129 ASP A N 1
ATOM 1026 C CA . ASP A 1 129 ? -3.466 -5.335 -13.399 1.00 95.00 129 ASP A CA 1
ATOM 1027 C C . ASP A 1 129 ? -3.454 -5.891 -11.969 1.00 95.00 129 ASP A C 1
ATOM 1029 O O . ASP A 1 129 ? -3.196 -7.077 -11.775 1.00 95.00 129 ASP A O 1
ATOM 1033 N N . SER A 1 130 ? -3.680 -5.043 -10.963 1.00 92.31 130 SER A N 1
ATOM 1034 C CA . SER A 1 130 ? -3.593 -5.470 -9.564 1.00 92.31 130 SER A CA 1
ATOM 1035 C C . SER A 1 130 ? -4.644 -6.522 -9.223 1.00 92.31 130 SER A C 1
ATOM 1037 O O . SER A 1 130 ? -4.354 -7.412 -8.425 1.00 92.31 130 SER A O 1
ATOM 1039 N N . GLY A 1 131 ? -5.862 -6.391 -9.763 1.00 91.06 131 GLY A N 1
ATOM 1040 C CA . GLY A 1 131 ? -7.005 -7.252 -9.439 1.00 91.06 131 GLY A CA 1
ATOM 1041 C C . GLY A 1 131 ? -7.431 -7.278 -7.960 1.00 91.06 131 GLY A C 1
ATOM 1042 O O . GLY A 1 131 ? -8.434 -7.909 -7.636 1.00 91.06 131 GLY A O 1
ATOM 1043 N N . TYR A 1 132 ? -6.703 -6.612 -7.056 1.00 92.38 132 TYR A N 1
ATOM 1044 C CA . TYR A 1 132 ? -6.968 -6.648 -5.625 1.00 92.38 132 TYR A CA 1
ATOM 1045 C C . TYR A 1 132 ? -8.208 -5.831 -5.275 1.00 92.38 132 TYR A C 1
ATOM 1047 O O . TYR A 1 132 ? -8.325 -4.646 -5.606 1.00 92.38 132 TYR A O 1
ATOM 1055 N N . VAL A 1 133 ? -9.113 -6.469 -4.542 1.00 93.38 133 VAL A N 1
ATOM 1056 C CA . VAL A 1 133 ? -10.347 -5.867 -4.060 1.00 93.38 133 VAL A CA 1
ATOM 1057 C C . VAL A 1 133 ? -10.457 -6.165 -2.564 1.00 93.38 133 VAL A C 1
ATOM 1059 O O . VAL A 1 133 ? -10.582 -7.338 -2.212 1.00 93.38 133 VAL A O 1
ATOM 1062 N N . PRO A 1 134 ? -10.450 -5.140 -1.688 1.00 94.44 134 PRO A N 1
ATOM 1063 C CA . PRO A 1 134 ? -10.671 -5.349 -0.260 1.00 94.44 134 PRO A CA 1
ATOM 1064 C C . PRO A 1 134 ? -12.026 -6.013 0.000 1.00 94.44 134 PRO A C 1
ATOM 1066 O O . PRO A 1 134 ? -12.974 -5.866 -0.794 1.00 94.44 134 PRO A O 1
ATOM 1069 N N . HIS A 1 135 ? -12.128 -6.726 1.119 1.00 95.12 135 HIS A N 1
ATOM 1070 C CA . HIS A 1 135 ? -13.320 -7.496 1.454 1.00 95.12 135 HIS A CA 1
ATOM 1071 C C . HIS A 1 135 ? -14.539 -6.584 1.578 1.00 95.12 135 HIS A C 1
ATOM 1073 O O . HIS A 1 135 ? -14.453 -5.427 1.986 1.00 95.12 135 HIS A O 1
ATOM 1079 N N . MET A 1 136 ? -15.712 -7.094 1.203 1.00 94.69 136 MET A N 1
ATOM 1080 C CA . MET A 1 136 ? -16.953 -6.333 1.354 1.00 94.69 136 MET A CA 1
ATOM 1081 C C . MET A 1 136 ? -17.180 -5.983 2.830 1.00 94.69 136 MET A C 1
ATOM 1083 O O . MET A 1 136 ? -17.158 -6.870 3.679 1.00 94.69 136 MET A O 1
ATOM 1087 N N . GLY A 1 137 ? -17.417 -4.699 3.110 1.00 92.25 137 GLY A N 1
ATOM 1088 C CA . GLY A 1 137 ? -17.590 -4.170 4.470 1.00 92.25 137 GLY A CA 1
ATOM 1089 C C . GLY A 1 137 ? -16.316 -3.601 5.101 1.00 92.25 137 GLY A C 1
ATOM 1090 O O . GLY A 1 137 ? -16.425 -2.846 6.055 1.00 92.25 137 GLY A O 1
ATOM 1091 N N . GLU A 1 138 ? -15.136 -3.873 4.539 1.00 94.81 138 GLU A N 1
ATOM 1092 C CA . GLU A 1 138 ? -13.865 -3.406 5.099 1.00 94.81 138 GLU A CA 1
ATOM 1093 C C . GLU A 1 138 ? -13.750 -1.872 5.061 1.00 94.81 138 GLU A C 1
ATOM 1095 O O . GLU A 1 138 ? -14.034 -1.223 4.037 1.00 94.81 138 GLU A O 1
ATOM 1100 N N . ALA A 1 139 ? -13.316 -1.290 6.183 1.00 94.31 139 ALA A N 1
ATOM 1101 C CA . ALA A 1 139 ? -13.094 0.142 6.310 1.00 94.31 139 ALA A CA 1
ATOM 1102 C C . ALA A 1 139 ? -12.134 0.633 5.213 1.00 94.31 139 ALA A C 1
ATOM 1104 O O . ALA A 1 139 ? -11.126 0.013 4.880 1.00 94.31 139 ALA A O 1
ATOM 1105 N N . GLY A 1 140 ? -12.477 1.750 4.571 1.00 92.38 140 GLY A N 1
ATOM 1106 C CA . GLY A 1 140 ? -11.662 2.304 3.489 1.00 92.38 140 GLY A CA 1
ATOM 1107 C C . GLY A 1 140 ? -11.730 1.567 2.144 1.00 92.38 140 GLY A C 1
ATOM 1108 O O . GLY A 1 140 ? -11.149 2.066 1.180 1.00 92.38 140 GLY A O 1
ATOM 1109 N N . ARG A 1 141 ? -12.501 0.478 1.993 1.00 94.50 141 ARG A N 1
ATOM 1110 C CA . ARG A 1 141 ? -12.662 -0.229 0.704 1.00 94.50 141 ARG A CA 1
ATOM 1111 C C . ARG A 1 141 ? -13.037 0.692 -0.459 1.00 94.50 141 ARG A C 1
ATOM 1113 O O . ARG A 1 141 ? -12.427 0.651 -1.526 1.00 94.50 141 ARG A O 1
ATOM 1120 N N . HIS A 1 142 ? -14.066 1.518 -0.271 1.00 93.75 142 HIS A N 1
ATOM 1121 C CA . HIS A 1 142 ? -14.547 2.437 -1.309 1.00 93.75 142 HIS A CA 1
ATOM 1122 C C . HIS A 1 142 ? -13.463 3.436 -1.713 1.00 93.75 142 HIS A C 1
ATOM 1124 O O . HIS A 1 142 ? -13.306 3.749 -2.892 1.00 93.75 142 HIS A O 1
ATOM 1130 N N . ARG A 1 143 ? -12.682 3.892 -0.729 1.00 93.19 143 ARG A N 1
ATOM 1131 C CA . ARG A 1 143 ? -11.546 4.775 -0.952 1.00 93.19 143 ARG A CA 1
ATOM 1132 C C . ARG A 1 143 ? -10.464 4.051 -1.746 1.00 93.19 143 ARG A C 1
ATOM 1134 O O . ARG A 1 143 ? -10.078 4.564 -2.783 1.00 93.19 143 ARG A O 1
ATOM 1141 N N . TRP A 1 144 ? -10.057 2.845 -1.350 1.00 94.12 144 TRP A N 1
ATOM 1142 C CA . TRP A 1 144 ? -9.085 2.042 -2.100 1.00 94.12 144 TRP A CA 1
ATOM 1143 C C . TRP A 1 144 ? -9.470 1.878 -3.576 1.00 94.12 144 TRP A C 1
ATOM 1145 O O . TRP A 1 144 ? -8.655 2.145 -4.457 1.00 94.12 144 TRP A O 1
ATOM 1155 N N . LEU A 1 145 ? -10.723 1.496 -3.850 1.00 95.00 145 LEU A N 1
ATOM 1156 C CA . LEU A 1 145 ? -11.210 1.291 -5.217 1.00 95.00 145 LEU A CA 1
ATOM 1157 C C . LEU A 1 145 ? -11.329 2.581 -6.029 1.00 95.00 145 LEU A C 1
ATOM 1159 O O . LEU A 1 145 ? -11.165 2.544 -7.247 1.00 95.00 145 LEU A O 1
ATOM 1163 N N . GLY A 1 146 ? -11.610 3.709 -5.375 1.00 95.50 146 GLY A N 1
ATOM 1164 C CA . GLY A 1 146 ? -11.685 5.014 -6.030 1.00 95.50 146 GLY A CA 1
ATOM 1165 C C . GLY A 1 146 ? -10.325 5.548 -6.490 1.00 95.50 146 GLY A C 1
ATOM 1166 O O . GLY A 1 146 ? -10.274 6.456 -7.319 1.00 95.50 146 GLY A O 1
ATOM 1167 N N . TYR A 1 147 ? -9.219 5.002 -5.981 1.00 94.12 147 TYR A N 1
ATOM 1168 C CA . TYR A 1 147 ? -7.874 5.453 -6.319 1.00 94.12 147 TYR A CA 1
ATOM 1169 C C . TYR A 1 147 ? -7.400 4.674 -7.541 1.00 94.12 147 TYR A C 1
ATOM 1171 O O . TYR A 1 147 ? -6.807 3.608 -7.423 1.00 94.12 147 TYR A O 1
ATOM 1179 N N . THR A 1 148 ? -7.635 5.231 -8.730 1.00 94.44 148 THR A N 1
ATOM 1180 C CA . THR A 1 148 ? -7.263 4.620 -10.018 1.00 94.44 148 THR A CA 1
ATOM 1181 C C . THR A 1 148 ? -5.813 4.113 -10.084 1.00 94.44 148 THR A C 1
ATOM 1183 O O . THR A 1 148 ? -5.596 3.061 -10.683 1.00 94.44 148 THR A O 1
ATOM 1186 N N . PRO A 1 149 ? -4.808 4.772 -9.459 1.00 94.50 149 PRO A N 1
ATOM 1187 C CA . PRO A 1 149 ? -3.449 4.230 -9.411 1.00 94.50 149 PRO A CA 1
ATOM 1188 C C . PRO A 1 149 ? -3.335 2.843 -8.757 1.00 94.50 149 PRO A C 1
ATOM 1190 O O . PRO A 1 149 ? -2.465 2.074 -9.151 1.00 94.50 149 PRO A O 1
ATOM 1193 N N . ASN A 1 150 ? -4.226 2.486 -7.825 1.00 94.25 150 ASN A N 1
ATOM 1194 C CA . ASN A 1 150 ? -4.226 1.176 -7.163 1.00 94.25 150 ASN A CA 1
ATOM 1195 C C . ASN A 1 150 ? -4.673 0.037 -8.089 1.00 94.25 150 ASN A C 1
ATOM 1197 O O . ASN A 1 150 ? -4.503 -1.129 -7.750 1.00 94.25 150 ASN A O 1
ATOM 1201 N N . HIS A 1 151 ? -5.247 0.342 -9.258 1.00 93.75 151 HIS A N 1
ATOM 1202 C CA . HIS A 1 151 ? -5.666 -0.683 -10.220 1.00 93.75 151 HIS A CA 1
ATOM 1203 C C . HIS A 1 151 ? -4.470 -1.285 -10.968 1.00 93.75 151 HIS A C 1
ATOM 1205 O O . HIS A 1 151 ? -4.601 -2.309 -11.624 1.00 93.75 151 HIS A O 1
ATOM 1211 N N . THR A 1 152 ? -3.285 -0.672 -10.882 1.00 95.25 152 THR A N 1
ATOM 1212 C CA . THR A 1 152 ? -2.056 -1.200 -11.483 1.00 95.25 152 THR A CA 1
ATOM 1213 C C . THR A 1 152 ? -1.048 -1.541 -10.396 1.00 95.25 152 THR A C 1
ATOM 1215 O O . THR A 1 152 ? -0.622 -0.681 -9.630 1.00 95.25 152 THR A O 1
ATOM 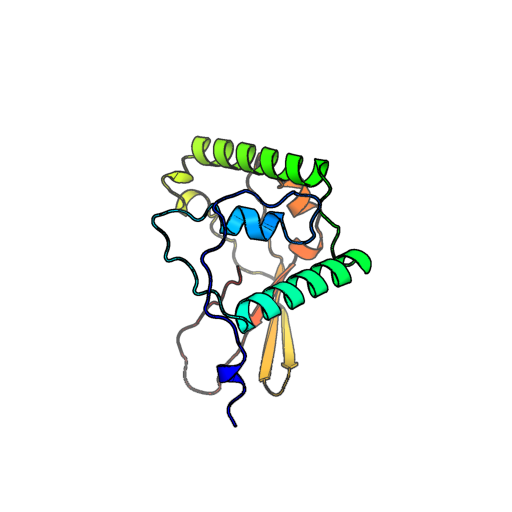1218 N N . ALA A 1 153 ? -0.621 -2.799 -10.358 1.00 94.25 153 ALA A N 1
ATOM 1219 C CA . ALA A 1 153 ? 0.479 -3.220 -9.511 1.00 94.25 153 ALA A CA 1
ATOM 1220 C C . ALA A 1 153 ? 1.821 -2.883 -10.173 1.00 94.25 153 ALA A C 1
ATOM 1222 O O . ALA A 1 153 ? 1.988 -2.982 -11.394 1.00 94.25 153 ALA A O 1
ATOM 1223 N N . HIS A 1 154 ? 2.796 -2.508 -9.349 1.00 94.88 154 HIS A N 1
ATOM 1224 C CA . HIS A 1 154 ? 4.140 -2.152 -9.783 1.00 94.88 154 HIS A CA 1
ATOM 1225 C C . HIS A 1 154 ? 5.179 -2.940 -8.992 1.00 94.88 154 HIS A C 1
ATOM 1227 O O . HIS A 1 154 ? 5.129 -2.998 -7.766 1.00 94.88 154 HIS A O 1
ATOM 1233 N N . CYS A 1 155 ? 6.156 -3.511 -9.693 1.00 95.44 155 CYS A N 1
ATOM 1234 C CA . CYS A 1 155 ? 7.304 -4.165 -9.079 1.00 95.44 155 CYS A CA 1
ATOM 1235 C C . CYS A 1 155 ? 8.597 -3.695 -9.749 1.00 95.44 155 CYS A C 1
ATOM 1237 O O . CYS A 1 155 ? 8.652 -3.485 -10.963 1.00 95.44 155 CYS A O 1
ATOM 1239 N N . TRP A 1 156 ? 9.659 -3.563 -8.958 1.00 96.06 156 TRP A N 1
ATOM 1240 C CA . TRP A 1 156 ? 11.002 -3.271 -9.450 1.00 96.06 156 TRP A CA 1
ATOM 1241 C C . TRP A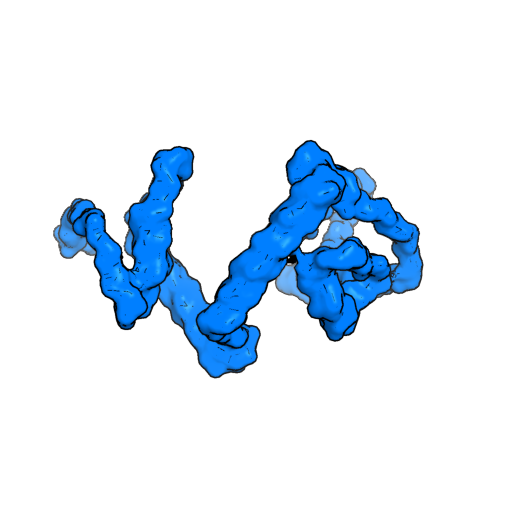 1 156 ? 11.844 -4.533 -9.359 1.00 96.06 156 TRP A C 1
ATOM 1243 O O . TRP A 1 156 ? 12.168 -5.011 -8.275 1.00 96.06 156 TRP A O 1
ATOM 1253 N N . VAL A 1 157 ? 12.169 -5.088 -10.520 1.00 95.81 157 VAL A N 1
ATOM 1254 C CA . VAL A 1 157 ? 12.824 -6.385 -10.648 1.00 95.81 157 VAL A CA 1
ATOM 1255 C C . VAL A 1 157 ? 14.296 -6.167 -10.960 1.00 95.81 157 VAL A C 1
ATOM 1257 O O . VAL A 1 157 ? 14.652 -5.608 -11.998 1.00 95.81 157 VAL A O 1
ATOM 1260 N N . LEU A 1 158 ? 15.166 -6.627 -10.065 1.00 94.69 158 LEU A N 1
ATOM 1261 C CA . LEU A 1 158 ? 16.605 -6.661 -10.288 1.00 94.69 158 LEU A CA 1
ATOM 1262 C C . LEU A 1 158 ? 17.000 -8.089 -10.650 1.00 94.69 158 LEU A C 1
ATOM 1264 O O . LEU A 1 158 ? 16.830 -9.011 -9.855 1.00 94.69 158 LEU A O 1
ATOM 1268 N N . ARG A 1 159 ? 17.534 -8.271 -11.858 1.00 90.56 159 ARG A N 1
ATOM 1269 C CA . ARG A 1 159 ? 18.029 -9.566 -12.328 1.00 90.56 159 ARG A CA 1
ATOM 1270 C C . ARG A 1 159 ? 19.545 -9.551 -12.316 1.00 90.56 159 ARG A C 1
ATOM 1272 O O . ARG A 1 159 ? 20.164 -8.698 -12.949 1.00 90.56 159 ARG A O 1
ATOM 1279 N N . HIS A 1 160 ? 20.142 -10.495 -11.602 1.00 86.06 160 HIS A N 1
ATOM 1280 C CA . HIS A 1 160 ? 21.583 -10.681 -11.661 1.00 86.06 160 HIS A CA 1
ATOM 1281 C C . HIS A 1 160 ? 21.951 -11.459 -12.941 1.00 86.06 160 HIS A C 1
ATOM 1283 O O . HIS A 1 160 ? 21.181 -12.315 -13.384 1.00 86.06 160 HIS A O 1
ATOM 1289 N N . PRO A 1 161 ? 23.129 -11.216 -13.536 1.00 85.62 161 PRO A N 1
ATOM 1290 C CA . PRO A 1 161 ? 23.660 -12.095 -14.571 1.00 85.62 161 PRO A CA 1
ATOM 1291 C C . PRO A 1 161 ? 24.122 -13.430 -13.957 1.00 85.62 161 PRO A C 1
ATOM 1293 O O . PRO A 1 161 ? 24.618 -13.460 -12.827 1.00 85.62 161 PRO A O 1
ATOM 1296 N N . GLY A 1 162 ? 23.986 -14.536 -14.692 1.00 88.81 162 GLY A N 1
ATOM 1297 C CA . GLY A 1 162 ? 24.515 -15.851 -14.302 1.00 88.81 162 GLY A CA 1
ATOM 1298 C C . GLY A 1 162 ? 23.454 -16.896 -13.908 1.00 88.81 162 GLY A C 1
ATOM 1299 O O . GLY A 1 162 ? 22.286 -16.738 -14.258 1.00 88.81 162 GLY A O 1
ATOM 1300 N N . PRO A 1 163 ? 23.859 -17.988 -13.228 1.00 92.25 163 PRO A N 1
ATOM 1301 C CA . PRO A 1 163 ? 22.997 -19.144 -12.960 1.00 92.25 163 PRO A CA 1
ATOM 1302 C C . PRO A 1 163 ? 21.846 -18.812 -11.995 1.00 92.25 163 PRO A C 1
ATOM 1304 O O . PRO A 1 163 ? 22.042 -17.958 -11.132 1.00 92.25 163 PRO A O 1
ATOM 1307 N N . PRO A 1 164 ? 20.685 -19.495 -12.084 1.00 91.12 164 PRO A N 1
ATOM 1308 C CA . PRO A 1 164 ? 19.504 -19.191 -11.275 1.00 91.12 164 PRO A CA 1
ATOM 1309 C C . PRO A 1 164 ? 19.791 -19.096 -9.771 1.00 91.12 164 PRO A C 1
ATOM 1311 O O . PRO A 1 164 ? 20.482 -19.943 -9.204 1.00 91.12 164 PRO A O 1
ATOM 1314 N N . ARG A 1 165 ? 19.222 -18.078 -9.119 1.00 91.00 165 ARG A N 1
ATOM 1315 C CA . ARG A 1 165 ? 19.268 -17.874 -7.664 1.00 91.00 165 ARG A CA 1
ATOM 1316 C C . ARG A 1 165 ? 17.848 -17.752 -7.103 1.00 91.00 165 ARG A C 1
ATOM 1318 O O . ARG A 1 165 ? 16.946 -17.375 -7.855 1.00 91.00 165 ARG A O 1
ATOM 1325 N N . PRO A 1 166 ? 17.636 -18.042 -5.807 1.00 94.12 166 PRO A N 1
ATOM 1326 C CA . PRO A 1 166 ? 16.359 -17.788 -5.151 1.00 94.12 166 PRO A CA 1
ATOM 1327 C C . PRO A 1 166 ? 15.922 -16.326 -5.280 1.00 94.12 166 PRO A C 1
ATOM 1329 O O . PRO A 1 166 ? 16.751 -15.412 -5.280 1.00 94.12 166 PRO A O 1
ATOM 1332 N N . TRP A 1 167 ? 14.611 -16.113 -5.356 1.00 92.94 167 TRP A N 1
ATOM 1333 C CA . TRP A 1 167 ? 14.022 -14.780 -5.355 1.00 92.94 167 TRP A CA 1
ATOM 1334 C C . TRP A 1 167 ? 14.005 -14.193 -3.944 1.00 92.94 167 TRP A C 1
ATOM 1336 O O . TRP A 1 167 ? 13.628 -14.869 -2.990 1.00 92.94 167 TRP A O 1
ATOM 1346 N N . LEU A 1 168 ? 14.360 -12.913 -3.836 1.00 93.81 168 LEU A N 1
ATOM 1347 C CA . LEU A 1 168 ? 14.103 -12.095 -2.656 1.00 93.81 168 LEU A CA 1
ATOM 1348 C C . LEU A 1 168 ? 12.986 -11.108 -2.998 1.00 93.81 168 LEU A C 1
ATOM 1350 O O . LEU A 1 168 ? 13.146 -10.286 -3.901 1.00 93.81 168 LEU A O 1
ATOM 1354 N N . ILE A 1 169 ? 11.870 -11.189 -2.278 1.00 93.00 169 ILE A N 1
ATOM 1355 C CA . ILE A 1 169 ? 10.747 -10.259 -2.411 1.00 93.00 169 ILE A CA 1
ATOM 1356 C C . ILE A 1 169 ? 10.844 -9.258 -1.262 1.00 93.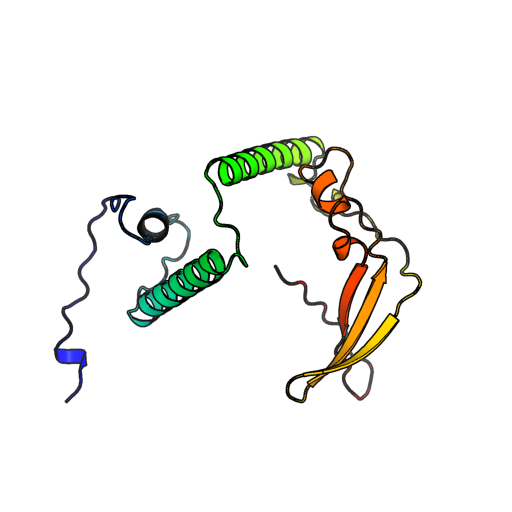00 169 ILE A C 1
ATOM 1358 O O . ILE A 1 169 ? 10.770 -9.645 -0.100 1.00 93.00 169 ILE A O 1
ATOM 1362 N N . ASN A 1 170 ? 11.021 -7.980 -1.594 1.00 92.56 170 ASN A N 1
ATOM 1363 C CA . ASN A 1 170 ? 11.019 -6.895 -0.617 1.00 92.56 170 ASN A CA 1
ATOM 1364 C C . ASN A 1 170 ? 9.688 -6.150 -0.712 1.00 92.56 170 ASN A C 1
ATOM 1366 O O . ASN A 1 170 ? 9.392 -5.549 -1.745 1.00 92.56 170 ASN A O 1
ATOM 1370 N N . ILE A 1 171 ? 8.907 -6.199 0.363 1.00 88.31 171 ILE A N 1
ATOM 1371 C CA . ILE A 1 171 ? 7.663 -5.444 0.522 1.00 88.31 171 ILE A CA 1
ATOM 1372 C C . ILE A 1 171 ? 7.995 -4.269 1.440 1.00 88.31 171 ILE A C 1
ATOM 1374 O O . ILE A 1 171 ? 8.523 -4.481 2.531 1.00 88.31 171 ILE A O 1
ATOM 1378 N N . HIS A 1 172 ? 7.764 -3.038 0.982 1.00 78.88 172 HIS A N 1
ATOM 1379 C CA . HIS A 1 172 ? 7.958 -1.864 1.830 1.00 78.88 172 HIS A CA 1
ATOM 1380 C C . HIS A 1 172 ? 6.750 -1.697 2.762 1.00 78.88 172 HIS A C 1
ATOM 1382 O O . HIS A 1 172 ? 5.617 -1.942 2.344 1.00 78.88 172 HIS A O 1
ATOM 1388 N N . GLY A 1 173 ? 7.015 -1.319 4.014 1.00 48.22 173 GLY A N 1
ATOM 1389 C CA . GLY A 1 173 ? 5.994 -0.919 4.988 1.00 48.22 173 GLY A CA 1
ATOM 1390 C C . GLY A 1 173 ? 5.623 0.549 4.874 1.00 48.22 173 GLY A C 1
ATOM 1391 O O . GLY A 1 173 ? 6.329 1.280 4.136 1.00 48.22 173 GLY A O 1
#

Radius of gyration: 23.46 Å; chains: 1; bounding box: 59×44×54 Å